Protein AF-A0A3D3GIH9-F1 (afdb_monomer_lite)

Structure (mmCIF, N/CA/C/O backbone):
data_AF-A0A3D3GIH9-F1
#
_entry.id   AF-A0A3D3GIH9-F1
#
loop_
_atom_site.group_PDB
_atom_site.id
_atom_site.type_symbol
_atom_site.label_atom_id
_atom_site.label_alt_id
_atom_site.label_comp_id
_atom_site.label_asym_id
_atom_site.label_entity_id
_atom_site.label_seq_id
_atom_site.pdbx_PDB_ins_code
_atom_site.Cartn_x
_atom_site.Cartn_y
_atom_site.Cartn_z
_atom_site.occupancy
_atom_site.B_iso_or_equiv
_atom_site.auth_seq_id
_atom_site.auth_comp_id
_atom_site.auth_asym_id
_atom_site.auth_atom_id
_atom_site.pdbx_PDB_model_num
ATOM 1 N N . MET A 1 1 ? -10.579 1.379 9.597 1.00 71.94 1 MET A N 1
ATOM 2 C CA . MET A 1 1 ? -10.885 1.033 8.191 1.00 71.94 1 MET A CA 1
ATOM 3 C C . MET A 1 1 ? -10.388 2.080 7.217 1.00 71.94 1 MET A C 1
ATOM 5 O O . MET A 1 1 ? -9.786 1.690 6.230 1.00 71.94 1 MET A O 1
ATOM 9 N N . ASP A 1 2 ? -10.595 3.372 7.492 1.00 83.06 2 ASP A N 1
ATOM 10 C CA . ASP A 1 2 ? -10.115 4.452 6.612 1.00 83.06 2 ASP A CA 1
ATOM 11 C C . ASP A 1 2 ? -8.606 4.371 6.356 1.00 83.06 2 ASP A C 1
ATOM 13 O O . ASP A 1 2 ? -8.179 4.407 5.213 1.00 83.06 2 ASP A O 1
ATOM 17 N N . THR A 1 3 ? -7.821 4.097 7.399 1.00 87.81 3 THR A N 1
ATOM 18 C CA . THR A 1 3 ? -6.356 4.034 7.319 1.00 87.81 3 THR A CA 1
ATOM 19 C C . THR A 1 3 ? -5.817 3.024 6.298 1.00 87.81 3 THR A C 1
ATOM 21 O O . THR A 1 3 ? -4.980 3.372 5.471 1.00 87.81 3 THR A O 1
ATOM 24 N N . LEU A 1 4 ? -6.313 1.780 6.318 1.00 90.44 4 LEU A N 1
ATOM 25 C CA . LEU A 1 4 ? -5.881 0.729 5.385 1.00 90.44 4 LEU A CA 1
ATOM 26 C C . LEU A 1 4 ? -6.363 1.002 3.959 1.00 90.44 4 LEU A C 1
ATOM 28 O O . LEU A 1 4 ? -5.623 0.779 3.006 1.00 90.44 4 LEU A O 1
ATOM 32 N N . TRP A 1 5 ? -7.593 1.498 3.817 1.00 92.94 5 TRP A N 1
ATOM 33 C CA . TRP A 1 5 ? -8.143 1.859 2.514 1.00 92.94 5 TRP A CA 1
ATOM 34 C C . TRP A 1 5 ? -7.346 2.988 1.854 1.00 92.94 5 TRP A C 1
ATOM 36 O O . TRP A 1 5 ? -6.988 2.888 0.684 1.00 92.94 5 TRP A O 1
ATOM 46 N N . ASP A 1 6 ? -7.026 4.033 2.613 1.00 93.38 6 ASP A N 1
ATOM 47 C CA . ASP A 1 6 ? -6.247 5.161 2.110 1.00 93.38 6 ASP A CA 1
ATOM 48 C C . ASP A 1 6 ? -4.827 4.730 1.718 1.00 93.38 6 ASP A C 1
ATOM 50 O O . ASP A 1 6 ? -4.291 5.240 0.741 1.00 93.38 6 ASP A O 1
ATOM 54 N N . GLY A 1 7 ? -4.243 3.751 2.423 1.00 93.44 7 GLY A N 1
ATOM 55 C CA . GLY A 1 7 ? -2.980 3.119 2.031 1.00 93.44 7 GLY A CA 1
ATOM 56 C C . GLY A 1 7 ? -3.050 2.429 0.669 1.00 93.44 7 GLY A C 1
ATOM 57 O O . GLY A 1 7 ? -2.183 2.653 -0.172 1.00 93.44 7 GLY A O 1
ATOM 58 N N . ILE A 1 8 ? -4.105 1.646 0.417 1.00 94.69 8 ILE A N 1
ATOM 59 C CA . ILE A 1 8 ? -4.321 0.989 -0.884 1.00 94.69 8 ILE A CA 1
ATOM 60 C C . ILE A 1 8 ? -4.400 2.039 -2.001 1.00 94.69 8 ILE A C 1
ATOM 62 O O . ILE A 1 8 ? -3.667 1.949 -2.983 1.00 94.69 8 ILE A O 1
ATOM 66 N N . VAL A 1 9 ? -5.241 3.064 -1.826 1.00 95.31 9 VAL A N 1
ATOM 67 C CA . VAL A 1 9 ? -5.423 4.135 -2.822 1.00 95.31 9 VAL A CA 1
ATOM 68 C C . VAL A 1 9 ? -4.138 4.934 -3.033 1.00 95.31 9 VAL A C 1
ATOM 70 O O . VAL A 1 9 ? -3.819 5.306 -4.159 1.00 95.31 9 VAL A O 1
ATOM 73 N N . PHE A 1 10 ? -3.380 5.188 -1.967 1.00 95.19 10 PHE A N 1
ATOM 74 C CA . PHE A 1 10 ? -2.122 5.916 -2.050 1.00 95.19 10 PHE A CA 1
ATOM 75 C C . PHE A 1 10 ? -1.114 5.204 -2.957 1.00 95.19 10 PHE A C 1
ATOM 77 O O . PHE A 1 10 ? -0.607 5.815 -3.898 1.00 95.19 10 PHE A O 1
ATOM 84 N N . TYR A 1 11 ? -0.848 3.915 -2.727 1.00 95.12 11 TYR A N 1
ATOM 85 C CA . TYR A 1 11 ? 0.111 3.182 -3.559 1.00 95.12 11 TYR A CA 1
ATOM 86 C C . TYR A 1 11 ? -0.401 2.949 -4.982 1.00 95.12 11 TYR A C 1
AT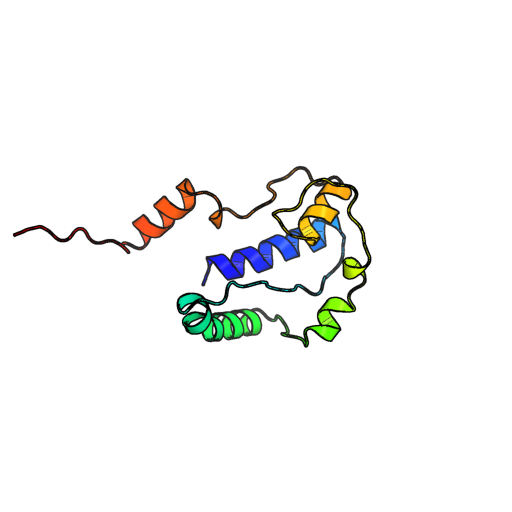OM 88 O O . TYR A 1 11 ? 0.404 2.936 -5.914 1.00 95.12 11 TYR A O 1
ATOM 96 N N . ASP A 1 12 ? -1.714 2.830 -5.176 1.00 95.94 12 ASP A N 1
ATOM 97 C CA . ASP A 1 12 ? -2.308 2.787 -6.512 1.00 95.94 12 ASP A CA 1
ATOM 98 C C . ASP A 1 12 ? -2.062 4.081 -7.292 1.00 95.94 12 ASP A C 1
ATOM 100 O O . ASP A 1 12 ? -1.575 4.060 -8.422 1.00 95.94 12 ASP A O 1
ATOM 104 N N . GLN A 1 13 ? -2.267 5.227 -6.644 1.00 95.81 13 GLN A N 1
ATOM 105 C CA . GLN A 1 13 ? -2.002 6.525 -7.251 1.00 95.81 13 GLN A CA 1
ATOM 106 C C . GLN A 1 13 ? -0.512 6.715 -7.576 1.00 95.81 13 GLN A C 1
ATOM 108 O O . GLN A 1 13 ? -0.172 7.298 -8.608 1.00 95.81 13 GLN A O 1
ATOM 113 N N . ILE A 1 14 ? 0.388 6.215 -6.722 1.00 96.00 14 ILE A N 1
ATOM 114 C CA . ILE A 1 14 ? 1.833 6.219 -6.990 1.00 96.00 14 ILE A CA 1
ATOM 115 C C . ILE A 1 14 ? 2.158 5.366 -8.219 1.00 96.00 14 ILE A C 1
ATOM 117 O O . ILE A 1 14 ? 2.921 5.824 -9.075 1.00 96.00 14 ILE A O 1
ATOM 121 N N . ALA A 1 15 ? 1.573 4.172 -8.338 1.00 95.50 15 ALA A N 1
ATOM 122 C CA . ALA A 1 15 ? 1.751 3.308 -9.500 1.00 95.50 15 ALA A CA 1
ATOM 123 C C . ALA A 1 15 ? 1.256 3.980 -10.790 1.00 95.50 15 ALA A C 1
ATOM 125 O O . ALA A 1 15 ? 2.005 4.070 -11.764 1.00 95.50 15 ALA A O 1
ATOM 126 N N . GLN A 1 16 ? 0.044 4.537 -10.785 1.00 95.31 16 GLN A N 1
ATOM 127 C CA . GLN A 1 16 ? -0.521 5.213 -11.954 1.00 95.31 16 GLN A CA 1
ATOM 128 C C . GLN A 1 16 ? 0.305 6.435 -12.376 1.00 95.31 16 GLN A C 1
ATOM 130 O O . GLN A 1 16 ? 0.590 6.617 -13.561 1.00 95.31 16 GLN A O 1
ATOM 135 N N . ASN A 1 17 ? 0.744 7.252 -11.416 1.00 95.50 17 ASN A N 1
ATOM 136 C CA . ASN A 1 17 ? 1.427 8.508 -11.723 1.00 95.50 17 ASN A CA 1
ATOM 137 C C . ASN A 1 17 ? 2.884 8.328 -12.151 1.00 95.50 17 ASN A C 1
ATOM 139 O O . ASN A 1 17 ? 3.363 9.114 -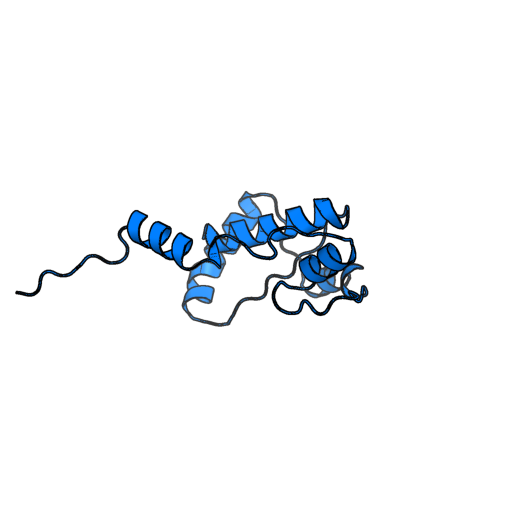12.962 1.00 95.50 17 ASN A O 1
ATOM 143 N N . ASN A 1 18 ? 3.587 7.331 -11.604 1.00 95.12 18 ASN A N 1
ATOM 144 C CA . ASN A 1 18 ? 5.034 7.184 -11.807 1.00 95.12 18 ASN A CA 1
ATOM 145 C C . ASN A 1 18 ? 5.400 5.991 -12.694 1.00 95.12 18 ASN A C 1
ATOM 147 O O . ASN A 1 18 ? 6.444 6.005 -13.337 1.00 95.12 18 ASN A O 1
ATOM 151 N N . LEU A 1 19 ? 4.559 4.954 -12.723 1.00 93.31 19 LEU A N 1
ATOM 152 C CA . LEU A 1 19 ? 4.779 3.747 -13.525 1.00 93.31 19 LEU A CA 1
ATOM 153 C C . LEU A 1 19 ? 3.816 3.660 -14.716 1.00 93.31 19 LEU A C 1
ATOM 155 O O . LEU A 1 19 ? 3.982 2.779 -15.557 1.00 93.31 19 LEU A O 1
ATOM 159 N N . HIS A 1 20 ? 2.831 4.567 -14.795 1.00 93.69 20 HIS A N 1
ATOM 160 C CA . HIS A 1 20 ? 1.842 4.670 -15.877 1.00 93.69 20 HIS A CA 1
ATOM 161 C C . HIS A 1 20 ? 1.095 3.362 -16.148 1.00 93.69 20 HIS A C 1
ATOM 163 O O . HIS A 1 20 ? 0.811 3.009 -17.294 1.00 93.69 20 HIS A O 1
ATOM 169 N N . ARG A 1 21 ? 0.817 2.611 -15.080 1.00 91.06 21 ARG A N 1
ATOM 170 C CA . ARG A 1 21 ? 0.212 1.284 -15.150 1.00 91.06 21 ARG A CA 1
ATOM 171 C C . ARG A 1 21 ? -0.737 1.052 -13.988 1.00 91.06 21 ARG A C 1
ATOM 173 O O . ARG A 1 21 ? -0.436 1.435 -12.862 1.00 91.06 21 ARG A O 1
ATOM 180 N N . ASP A 1 22 ? -1.800 0.313 -14.276 1.00 91.56 22 ASP A N 1
ATOM 181 C CA . ASP A 1 22 ? -2.595 -0.358 -13.255 1.00 91.56 22 ASP A CA 1
ATOM 182 C C . ASP A 1 22 ? -1.870 -1.636 -12.835 1.00 91.56 22 ASP A C 1
ATOM 184 O O . ASP A 1 22 ? -1.474 -2.454 -13.675 1.00 91.56 22 ASP A O 1
ATOM 188 N N . ILE A 1 23 ? -1.652 -1.782 -11.532 1.00 94.06 23 ILE A N 1
ATOM 189 C CA . ILE A 1 23 ? -0.831 -2.848 -10.960 1.00 94.06 23 ILE A CA 1
ATOM 190 C C . ILE A 1 23 ? -1.690 -3.722 -10.063 1.00 94.06 23 ILE A C 1
ATOM 192 O O . ILE A 1 23 ? -2.567 -3.250 -9.341 1.00 94.06 23 ILE A O 1
ATOM 196 N N . ARG A 1 24 ? -1.420 -5.026 -10.080 1.00 95.38 24 ARG A N 1
ATOM 197 C CA . ARG A 1 24 ? -2.014 -5.953 -9.115 1.00 95.38 24 ARG A CA 1
ATOM 198 C C . ARG A 1 24 ? -1.325 -5.787 -7.763 1.00 95.38 24 ARG A C 1
ATOM 200 O O . ARG A 1 24 ? -0.178 -6.191 -7.586 1.00 95.38 24 ARG A O 1
ATOM 207 N N . HIS A 1 25 ? -2.030 -5.192 -6.808 1.00 95.00 25 HIS A N 1
ATOM 208 C CA . HIS A 1 25 ? -1.498 -4.949 -5.467 1.00 95.00 25 HIS A CA 1
ATOM 209 C C . HIS A 1 25 ? -1.557 -6.201 -4.586 1.00 95.00 25 HIS A C 1
ATOM 211 O O . HIS A 1 25 ? -2.533 -6.952 -4.608 1.00 95.00 25 HIS A O 1
ATOM 217 N N . VAL A 1 26 ? -0.523 -6.387 -3.762 1.00 94.62 26 VAL A N 1
ATOM 218 C CA . VAL A 1 26 ? -0.480 -7.390 -2.689 1.00 94.62 26 VAL A CA 1
ATOM 219 C C . VAL A 1 26 ? -0.504 -6.647 -1.357 1.00 94.62 26 VAL A C 1
ATOM 221 O O . VAL A 1 26 ? 0.408 -5.878 -1.058 1.00 94.62 26 VAL A O 1
ATOM 224 N N . LEU A 1 27 ? -1.540 -6.881 -0.551 1.00 92.25 27 LEU A N 1
ATOM 225 C CA . LEU A 1 27 ? -1.654 -6.307 0.787 1.00 92.25 27 LEU A CA 1
ATOM 226 C C . LEU A 1 27 ? -1.051 -7.270 1.815 1.00 92.25 27 LEU A C 1
ATOM 228 O O . LEU A 1 27 ? -1.619 -8.327 2.088 1.00 92.25 27 LEU A O 1
ATOM 232 N N . LEU A 1 28 ? 0.087 -6.892 2.397 1.00 90.25 28 LEU A N 1
ATOM 233 C CA . LEU A 1 28 ? 0.695 -7.620 3.508 1.00 90.25 28 LEU A CA 1
ATOM 234 C C . LEU A 1 28 ? 0.105 -7.125 4.833 1.00 90.25 28 LEU A C 1
ATOM 236 O O . LEU A 1 28 ? 0.160 -5.934 5.134 1.00 90.25 28 LEU A O 1
ATOM 240 N N . LEU A 1 29 ? -0.430 -8.043 5.635 1.00 89.25 29 LEU A N 1
ATOM 241 C CA . LEU A 1 29 ? -0.932 -7.765 6.979 1.00 89.25 29 LEU A CA 1
ATOM 242 C C . LEU A 1 29 ? -0.179 -8.625 7.992 1.00 89.25 29 LEU A C 1
ATOM 244 O O . LEU A 1 29 ? 0.173 -9.768 7.707 1.00 89.25 29 LEU A O 1
ATOM 248 N N . HIS A 1 30 ? 0.037 -8.085 9.188 1.00 88.50 30 HIS A N 1
ATOM 249 C CA . HIS A 1 30 ? 0.487 -8.891 10.316 1.00 88.50 30 HIS A CA 1
ATOM 250 C C . HIS A 1 30 ? -0.681 -9.717 10.851 1.00 88.50 30 HIS A C 1
ATOM 252 O O . HIS A 1 30 ? -1.766 -9.179 11.078 1.00 88.50 30 HIS A O 1
ATOM 258 N N . GLU A 1 31 ? -0.450 -11.009 11.079 1.00 83.19 31 GLU A N 1
ATOM 259 C CA . GLU A 1 31 ? -1.415 -11.870 11.755 1.00 83.19 31 GLU A CA 1
ATOM 260 C C . GLU A 1 31 ? -1.546 -11.421 13.216 1.00 83.19 31 GLU A C 1
ATOM 262 O O . GLU A 1 31 ? -0.650 -11.611 14.037 1.00 83.19 31 GLU A O 1
ATOM 267 N N . ASN A 1 32 ? -2.650 -10.748 13.523 1.00 89.44 32 ASN A N 1
ATOM 268 C CA . ASN A 1 32 ? -3.055 -10.412 14.879 1.00 89.44 32 ASN A CA 1
ATOM 269 C C . ASN A 1 32 ? -4.587 -10.373 14.967 1.00 89.44 32 ASN A C 1
ATOM 271 O O . ASN A 1 32 ? -5.276 -10.231 13.952 1.00 89.44 32 ASN A O 1
ATOM 275 N N . ASP A 1 33 ? -5.120 -10.477 16.185 1.00 86.75 33 ASP A N 1
ATOM 276 C CA . ASP A 1 33 ? -6.568 -10.571 16.412 1.00 86.75 33 ASP A CA 1
ATOM 277 C C . ASP A 1 33 ? -7.327 -9.372 15.840 1.00 86.75 33 ASP A C 1
ATOM 279 O O . ASP A 1 33 ? -8.417 -9.515 15.292 1.00 86.75 33 ASP A O 1
ATOM 283 N N . MET A 1 34 ? -6.736 -8.178 15.911 1.00 85.94 34 MET A N 1
ATOM 284 C CA . MET A 1 34 ? -7.344 -6.981 15.336 1.00 85.94 34 MET A CA 1
ATOM 285 C C . MET A 1 34 ? -7.470 -7.092 13.815 1.00 85.94 34 MET A C 1
ATOM 287 O O . MET A 1 34 ? -8.537 -6.818 13.269 1.00 85.94 34 MET A O 1
ATOM 291 N N . ALA A 1 35 ? -6.411 -7.509 13.123 1.00 84.88 35 ALA A N 1
ATOM 292 C CA . ALA A 1 35 ? -6.434 -7.707 11.683 1.00 84.88 35 ALA A CA 1
ATOM 293 C C . ALA A 1 35 ? -7.483 -8.757 11.306 1.00 84.88 35 ALA A C 1
ATOM 295 O O . ALA A 1 35 ? -8.281 -8.500 10.410 1.00 84.88 35 ALA A O 1
ATOM 296 N N . ALA A 1 36 ? -7.556 -9.876 12.034 1.00 88.50 36 ALA A N 1
ATOM 297 C CA . ALA A 1 36 ? -8.555 -10.916 11.801 1.00 88.50 36 ALA A CA 1
ATOM 298 C C . ALA A 1 36 ? -9.997 -10.403 11.985 1.00 88.50 36 ALA A C 1
ATOM 300 O O . ALA A 1 36 ? -10.846 -10.637 11.124 1.00 88.50 36 ALA A O 1
ATOM 301 N N . LEU A 1 37 ? -10.265 -9.648 13.057 1.00 91.81 37 LEU A N 1
ATOM 302 C CA . LEU A 1 37 ? -11.591 -9.089 13.349 1.00 91.81 37 LEU A CA 1
ATOM 303 C C . LEU A 1 37 ? -12.062 -8.082 12.290 1.00 91.81 37 LEU A C 1
ATOM 305 O O . LEU A 1 37 ? -13.250 -8.034 11.975 1.00 91.81 37 LEU A O 1
ATOM 309 N N . PHE A 1 38 ? -11.150 -7.280 11.735 1.00 89.69 38 PHE A N 1
ATOM 310 C CA . PHE A 1 38 ? -11.493 -6.225 10.775 1.00 89.69 38 PHE A CA 1
ATOM 311 C C . PHE A 1 38 ? -11.285 -6.618 9.305 1.00 89.69 38 PHE A C 1
ATOM 313 O O . PHE A 1 38 ? -11.680 -5.857 8.418 1.00 89.69 38 PHE A O 1
ATOM 320 N N . LEU A 1 39 ? -10.719 -7.795 9.016 1.00 91.81 39 LEU A N 1
ATOM 321 C CA . LEU A 1 39 ? -10.439 -8.241 7.647 1.00 91.81 39 LEU A CA 1
ATOM 322 C C . LEU A 1 39 ? -11.710 -8.337 6.794 1.00 91.81 39 LEU A C 1
ATOM 324 O O . LEU A 1 39 ? -11.707 -7.887 5.650 1.00 91.81 39 LEU A O 1
ATOM 328 N N . GLY A 1 40 ? -12.808 -8.860 7.353 1.00 93.75 40 GLY A N 1
ATOM 329 C CA . GLY A 1 40 ? -14.090 -8.965 6.644 1.00 93.75 40 GLY A CA 1
ATOM 330 C C . GLY A 1 40 ? -14.596 -7.605 6.159 1.00 93.75 40 GLY A C 1
ATOM 331 O O . GLY A 1 40 ? -14.822 -7.406 4.969 1.00 93.75 40 GLY A O 1
ATOM 332 N N . SER A 1 41 ? -14.643 -6.620 7.059 1.00 94.31 41 SER A N 1
ATOM 333 C CA . SER A 1 41 ? -15.050 -5.253 6.716 1.00 94.31 41 SER A CA 1
ATOM 334 C C . SER A 1 41 ? -14.113 -4.577 5.711 1.00 94.31 41 SER A C 1
ATOM 336 O O . SER A 1 41 ? -14.541 -3.694 4.968 1.00 94.31 41 SER A O 1
ATOM 338 N N . LEU A 1 42 ? -12.827 -4.945 5.685 1.00 93.94 42 LEU A N 1
ATOM 339 C CA . LEU A 1 42 ? -11.883 -4.406 4.706 1.00 93.94 42 LEU A CA 1
ATOM 340 C C . LEU A 1 42 ? -12.186 -4.961 3.319 1.00 93.94 42 LEU A C 1
ATOM 342 O O . LEU A 1 42 ? -12.241 -4.201 2.357 1.00 93.94 42 LEU A O 1
ATOM 346 N N . ILE A 1 43 ? -12.406 -6.272 3.236 1.00 95.12 43 ILE A N 1
ATOM 347 C CA . ILE A 1 43 ? -12.769 -6.973 2.006 1.00 95.12 43 ILE A CA 1
ATOM 348 C C . ILE A 1 43 ? -14.047 -6.382 1.404 1.00 95.12 43 ILE A C 1
ATOM 350 O O . ILE A 1 43 ? -14.079 -6.102 0.203 1.00 95.12 43 ILE A O 1
ATOM 354 N N . ASP A 1 44 ? -15.068 -6.148 2.227 1.00 95.50 44 ASP A N 1
ATOM 355 C CA . ASP A 1 44 ? -16.330 -5.564 1.769 1.00 95.50 44 ASP A CA 1
ATOM 356 C C . ASP A 1 44 ? -16.115 -4.151 1.225 1.00 95.50 44 ASP A C 1
ATOM 358 O O . ASP A 1 44 ? -16.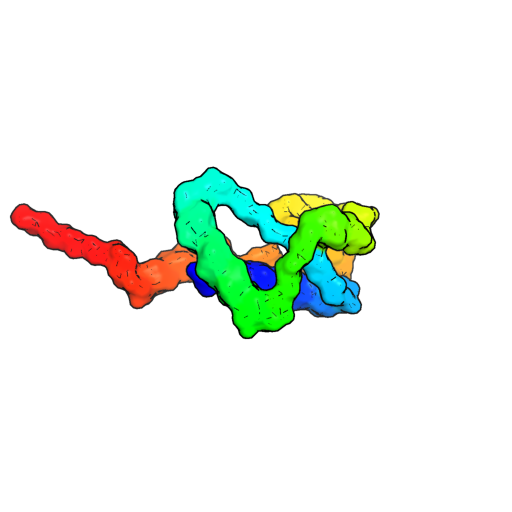494 -3.862 0.091 1.00 95.50 44 ASP A O 1
ATOM 362 N N . ARG A 1 45 ? -15.377 -3.305 1.956 1.00 95.00 45 ARG A N 1
ATOM 363 C CA . ARG A 1 45 ? -15.039 -1.950 1.502 1.00 95.00 45 ARG A CA 1
ATOM 364 C C . ARG A 1 45 ? -14.252 -1.939 0.189 1.00 95.00 45 ARG A C 1
ATOM 366 O O . ARG A 1 45 ? -14.496 -1.080 -0.652 1.00 95.00 45 ARG A O 1
ATOM 373 N N . ILE A 1 46 ? -13.307 -2.863 0.004 1.00 95.56 46 ILE A N 1
ATOM 374 C CA . ILE A 1 46 ? -12.539 -2.991 -1.246 1.00 95.56 46 ILE A CA 1
ATOM 375 C C . ILE A 1 46 ? -13.494 -3.292 -2.411 1.00 95.56 46 ILE A C 1
ATOM 377 O O . ILE A 1 46 ? -13.461 -2.604 -3.432 1.00 95.56 46 ILE A O 1
ATOM 381 N N . ARG A 1 47 ? -14.403 -4.258 -2.238 1.00 96.50 47 ARG A N 1
ATOM 382 C CA . ARG A 1 47 ? -15.394 -4.630 -3.262 1.00 96.50 47 ARG A CA 1
ATOM 383 C C . ARG A 1 47 ? -16.369 -3.495 -3.573 1.00 96.50 47 ARG A C 1
ATOM 385 O O . ARG A 1 47 ? -16.608 -3.208 -4.742 1.00 96.50 47 ARG A O 1
ATOM 392 N N . GLU A 1 48 ? -16.888 -2.817 -2.550 1.00 96.75 48 GLU A N 1
ATOM 393 C CA . GLU A 1 48 ? -17.788 -1.660 -2.695 1.00 96.75 48 GLU A CA 1
ATOM 394 C C . GLU A 1 48 ? -17.157 -0.522 -3.503 1.00 96.75 48 GLU A C 1
ATOM 396 O O . GLU A 1 48 ? -17.845 0.218 -4.203 1.00 96.75 48 GLU A O 1
ATOM 401 N N . ARG A 1 49 ? -15.831 -0.387 -3.429 1.00 95.75 49 ARG A N 1
ATOM 402 C CA . ARG A 1 49 ? -15.059 0.619 -4.163 1.00 95.75 49 ARG A CA 1
ATOM 403 C C . ARG A 1 49 ? -14.675 0.179 -5.578 1.00 95.75 49 ARG A C 1
ATOM 405 O O . ARG A 1 49 ? -13.908 0.879 -6.232 1.00 95.75 49 ARG A O 1
ATOM 412 N N . GLY A 1 50 ? -15.203 -0.950 -6.053 1.00 96.06 50 GLY A N 1
ATOM 413 C CA . GLY A 1 50 ? -15.014 -1.450 -7.416 1.00 96.06 50 GLY A CA 1
ATOM 414 C C . GLY A 1 50 ? -13.731 -2.254 -7.631 1.00 96.06 50 GLY A C 1
ATOM 415 O O . GLY A 1 50 ? -13.410 -2.593 -8.768 1.00 96.06 50 GLY A O 1
ATOM 416 N N . TRP A 1 51 ? -12.994 -2.579 -6.568 1.00 96.56 51 TRP A N 1
ATOM 417 C CA . TRP A 1 51 ? -11.772 -3.370 -6.672 1.00 96.56 51 TRP A CA 1
ATOM 418 C C . TRP A 1 51 ? -12.082 -4.867 -6.702 1.00 96.56 51 TRP A C 1
ATOM 420 O O . TRP A 1 51 ? -12.980 -5.360 -6.017 1.00 96.56 51 TRP A O 1
ATOM 430 N N . THR A 1 52 ? -11.294 -5.613 -7.477 1.00 96.06 52 THR A N 1
ATOM 431 C CA . THR A 1 52 ? -11.411 -7.073 -7.569 1.00 96.06 52 THR A CA 1
ATOM 432 C C . THR A 1 52 ? -10.334 -7.740 -6.724 1.00 96.06 52 THR A C 1
ATOM 434 O O . THR A 1 52 ? -9.145 -7.520 -6.941 1.00 96.06 52 THR A O 1
ATOM 437 N N . ILE A 1 53 ? -10.744 -8.600 -5.791 1.00 95.94 53 ILE A N 1
ATOM 438 C CA . ILE A 1 53 ? -9.819 -9.463 -5.048 1.00 95.94 53 ILE A CA 1
ATOM 439 C C . ILE A 1 53 ? -9.491 -10.672 -5.920 1.00 95.94 53 ILE A C 1
ATOM 441 O O . ILE A 1 53 ? -10.392 -11.377 -6.377 1.00 95.94 53 ILE A O 1
ATOM 445 N N . ILE A 1 54 ? -8.202 -10.894 -6.151 1.00 96.25 54 ILE A N 1
ATOM 446 C CA . ILE A 1 54 ? -7.684 -11.954 -7.018 1.00 96.25 54 ILE A CA 1
ATOM 447 C C . ILE A 1 54 ? -6.861 -12.968 -6.223 1.00 96.25 54 ILE A C 1
ATOM 449 O O . ILE A 1 54 ? -6.442 -12.708 -5.098 1.00 96.25 54 ILE A O 1
ATOM 453 N N . ASP A 1 55 ? -6.620 -14.122 -6.840 1.00 95.19 55 ASP A N 1
ATOM 454 C CA . ASP A 1 55 ? -5.714 -15.139 -6.314 1.00 95.19 55 ASP A CA 1
ATOM 455 C C . ASP A 1 55 ? -4.270 -14.599 -6.201 1.00 95.19 55 ASP A C 1
ATOM 457 O O . ASP A 1 55 ? -3.814 -13.893 -7.113 1.00 95.19 55 ASP A O 1
ATOM 461 N N . PRO A 1 56 ? -3.529 -14.923 -5.124 1.00 92.31 56 PRO A N 1
ATOM 462 C CA . PRO A 1 56 ? -2.162 -14.443 -4.935 1.00 92.31 56 PRO A CA 1
ATOM 463 C C . PRO A 1 56 ? -1.212 -14.843 -6.071 1.00 92.31 56 PRO A C 1
ATOM 465 O O . PRO A 1 56 ? -0.372 -14.033 -6.458 1.00 92.31 56 PRO A O 1
ATOM 468 N N . VAL A 1 57 ? -1.357 -16.033 -6.665 1.00 94.88 57 VAL A N 1
ATOM 469 C CA . VAL A 1 57 ? -0.535 -16.469 -7.808 1.00 94.88 57 VAL A CA 1
ATOM 470 C C . VAL A 1 57 ? -0.708 -15.499 -8.974 1.00 94.88 57 VAL A C 1
ATOM 472 O O . VAL A 1 57 ? 0.277 -15.039 -9.548 1.00 94.88 57 VAL A O 1
ATOM 475 N N . ARG A 1 58 ? -1.950 -15.085 -9.258 1.00 95.81 58 ARG A N 1
ATOM 476 C CA . ARG A 1 58 ? -2.234 -14.088 -10.304 1.00 95.81 58 ARG A CA 1
ATOM 477 C C . ARG A 1 58 ? -1.659 -12.714 -9.980 1.00 95.81 58 ARG A C 1
ATOM 479 O O . ARG A 1 58 ? -1.297 -11.986 -10.903 1.00 95.81 58 ARG A O 1
ATOM 486 N N . ALA A 1 59 ? -1.594 -12.323 -8.708 1.00 94.94 59 ALA A N 1
ATOM 487 C CA . ALA A 1 59 ? -0.958 -11.064 -8.327 1.00 94.94 59 ALA A CA 1
ATOM 488 C C . ALA A 1 59 ? 0.551 -11.095 -8.632 1.00 94.94 59 ALA A C 1
ATOM 490 O O . ALA A 1 59 ? 1.068 -10.167 -9.248 1.00 94.94 59 ALA A O 1
ATOM 491 N N . TYR A 1 60 ? 1.237 -12.198 -8.310 1.00 93.88 60 TYR A N 1
ATOM 492 C CA . TYR A 1 60 ? 2.675 -12.360 -8.569 1.00 93.88 60 TYR A CA 1
ATOM 493 C C . TYR A 1 60 ? 3.048 -12.500 -10.052 1.00 93.88 60 TYR A C 1
ATOM 495 O O . TYR A 1 60 ? 4.194 -12.244 -10.424 1.00 93.88 60 TYR A O 1
ATOM 503 N N . GLU A 1 61 ? 2.100 -12.863 -10.914 1.00 96.00 61 GLU A N 1
ATOM 504 C CA . GLU A 1 61 ? 2.292 -12.856 -12.369 1.00 96.00 61 GLU A CA 1
ATOM 505 C C . GLU A 1 61 ? 2.389 -11.445 -12.974 1.00 96.00 61 GLU A C 1
ATOM 507 O O . GLU A 1 61 ? 2.793 -11.317 -14.133 1.00 96.00 61 GLU A O 1
ATOM 512 N N . ASP A 1 62 ? 2.031 -10.386 -12.234 1.00 95.81 62 ASP A N 1
ATOM 513 C CA . ASP A 1 62 ? 2.204 -9.014 -12.716 1.00 95.81 62 ASP A CA 1
ATOM 514 C C . ASP A 1 62 ? 3.688 -8.747 -13.033 1.00 95.81 62 ASP A C 1
ATOM 516 O O . ASP A 1 62 ? 4.547 -9.017 -12.191 1.00 95.81 62 ASP A O 1
ATOM 520 N N . PRO A 1 63 ? 4.026 -8.194 -14.216 1.00 94.44 63 PRO A N 1
ATOM 521 C CA . PRO A 1 63 ? 5.406 -7.899 -14.587 1.00 94.44 63 PRO A CA 1
ATOM 522 C C . PRO A 1 63 ? 6.204 -7.081 -13.565 1.00 94.44 63 PRO A C 1
ATOM 524 O O . PRO A 1 63 ? 7.432 -7.169 -13.581 1.00 94.44 63 PRO A O 1
ATOM 527 N N . ILE A 1 64 ? 5.545 -6.304 -12.691 1.00 93.75 64 ILE A N 1
ATOM 528 C CA . ILE A 1 64 ? 6.228 -5.576 -11.613 1.00 93.75 64 ILE A CA 1
ATOM 529 C C . ILE A 1 64 ? 7.064 -6.507 -10.719 1.00 93.75 64 ILE A C 1
ATOM 531 O O . ILE A 1 64 ? 8.148 -6.121 -10.290 1.00 93.75 64 ILE A O 1
ATOM 535 N N . SER A 1 65 ? 6.632 -7.758 -10.509 1.00 91.50 65 SER A N 1
ATOM 536 C CA . SER A 1 65 ? 7.328 -8.727 -9.650 1.00 91.50 65 SER A CA 1
ATOM 537 C C . SER A 1 65 ? 8.735 -9.077 -10.145 1.00 91.50 65 SER A C 1
ATOM 539 O O . SER A 1 65 ? 9.578 -9.514 -9.364 1.00 91.50 65 SER A O 1
ATOM 541 N N . LYS A 1 66 ? 9.011 -8.858 -11.437 1.00 93.25 66 LYS A N 1
ATOM 542 C CA . LYS A 1 66 ? 10.310 -9.110 -12.079 1.00 93.25 66 LYS A CA 1
ATOM 543 C C . LYS A 1 66 ? 11.181 -7.856 -12.188 1.00 93.25 66 LYS A C 1
ATOM 545 O O . LYS A 1 66 ? 12.324 -7.952 -12.631 1.00 93.25 66 LYS A O 1
ATOM 550 N N . MET A 1 67 ? 10.657 -6.684 -11.832 1.00 93.44 67 MET A N 1
ATOM 551 C CA . MET A 1 67 ? 11.394 -5.423 -11.901 1.00 93.44 67 MET A CA 1
ATOM 552 C C . MET A 1 67 ? 12.247 -5.252 -10.647 1.00 93.44 67 MET A C 1
ATOM 554 O O . MET A 1 67 ? 11.739 -5.340 -9.534 1.00 93.44 67 MET A O 1
ATOM 558 N N . VAL A 1 68 ? 13.539 -4.972 -10.808 1.00 92.50 68 VAL A N 1
ATOM 559 C CA . VAL A 1 68 ? 14.446 -4.719 -9.680 1.00 92.50 68 VAL A CA 1
ATOM 560 C C . VAL A 1 68 ? 14.692 -3.211 -9.580 1.00 92.50 68 VAL A C 1
ATOM 562 O O . VAL A 1 68 ? 15.320 -2.667 -10.491 1.00 92.50 68 VAL A O 1
ATOM 565 N N . PRO A 1 69 ? 14.215 -2.532 -8.519 1.00 92.12 69 PRO A N 1
ATOM 566 C CA . PRO A 1 69 ? 14.450 -1.103 -8.336 1.00 92.12 69 PRO A CA 1
ATOM 567 C C . PRO A 1 69 ? 15.933 -0.822 -8.103 1.00 92.12 69 PRO A C 1
ATOM 569 O O . PRO A 1 69 ? 16.578 -1.515 -7.315 1.00 92.12 69 PRO A O 1
ATOM 572 N N . LYS A 1 70 ? 16.472 0.236 -8.709 1.00 93.06 70 LYS A N 1
ATOM 573 C CA . LYS A 1 70 ? 17.838 0.717 -8.433 1.00 93.06 70 LYS A CA 1
ATOM 574 C C . LYS A 1 70 ? 17.855 1.742 -7.297 1.00 93.06 70 LYS A C 1
ATOM 576 O O . LYS A 1 70 ? 18.480 2.795 -7.393 1.00 93.06 70 LYS A O 1
ATOM 581 N N . THR A 1 71 ? 17.175 1.425 -6.197 1.00 90.06 71 THR A N 1
ATOM 582 C CA . THR A 1 71 ? 17.087 2.285 -5.009 1.00 90.06 71 THR A CA 1
ATOM 583 C C . THR A 1 71 ? 17.392 1.493 -3.740 1.00 90.06 71 THR A C 1
ATOM 585 O O . THR A 1 71 ? 17.281 0.270 -3.709 1.00 90.06 71 THR A O 1
ATOM 588 N N . LEU A 1 72 ? 17.783 2.192 -2.671 1.00 87.25 72 LEU A N 1
ATOM 589 C CA . LEU A 1 72 ? 17.967 1.601 -1.336 1.00 87.25 72 LEU A CA 1
ATOM 590 C C . LEU A 1 72 ? 16.693 1.684 -0.478 1.00 87.25 72 LEU A C 1
ATOM 592 O O . LEU A 1 72 ? 16.741 1.496 0.738 1.00 87.25 72 LEU A O 1
ATOM 596 N N . LEU A 1 73 ? 15.553 2.012 -1.088 1.00 86.62 73 LEU A N 1
ATOM 597 C CA . LEU A 1 73 ? 14.304 2.202 -0.371 1.00 86.62 73 LEU A CA 1
ATOM 598 C C . LEU A 1 73 ? 13.625 0.848 -0.144 1.00 86.62 73 LEU A C 1
ATOM 600 O O . LEU A 1 73 ? 13.114 0.237 -1.076 1.00 86.62 73 LEU A O 1
ATOM 604 N N . LEU A 1 74 ? 13.621 0.386 1.109 1.00 77.62 74 LEU A N 1
ATOM 605 C CA . LEU A 1 74 ? 13.156 -0.963 1.468 1.00 77.62 74 LEU A CA 1
ATOM 606 C C . LEU A 1 74 ? 11.830 -0.990 2.245 1.00 77.62 74 LEU A C 1
ATOM 608 O O . LEU A 1 74 ? 11.203 -2.039 2.334 1.00 77.62 74 LEU A O 1
ATOM 612 N N . GLN A 1 75 ? 11.399 0.133 2.826 1.00 79.88 75 GLN A N 1
ATOM 613 C CA . GLN A 1 75 ? 10.316 0.130 3.824 1.00 79.88 75 GLN A CA 1
ATOM 614 C C . GLN A 1 75 ? 8.912 0.394 3.263 1.00 79.88 75 GLN A C 1
ATOM 616 O O . GLN A 1 75 ? 7.941 0.001 3.894 1.00 79.88 75 GLN A O 1
ATOM 621 N N . GLN A 1 76 ? 8.787 1.015 2.087 1.00 88.62 76 GLN A N 1
ATOM 622 C CA . GLN A 1 76 ? 7.490 1.471 1.547 1.00 88.62 76 GLN A CA 1
ATOM 623 C C . GLN A 1 76 ? 6.965 0.577 0.413 1.00 88.62 76 GLN A C 1
ATOM 625 O O . GLN A 1 76 ? 6.151 0.988 -0.411 1.00 88.62 76 GLN A O 1
ATOM 630 N N . GLY A 1 77 ? 7.471 -0.655 0.348 1.00 90.19 77 GLY A N 1
ATOM 631 C CA . GLY A 1 77 ? 7.084 -1.638 -0.654 1.00 90.19 77 GLY A CA 1
ATOM 632 C C . GLY A 1 77 ? 7.678 -1.403 -2.045 1.00 90.19 77 GLY A C 1
ATOM 633 O O . GLY A 1 77 ? 8.361 -0.419 -2.337 1.00 90.19 77 GLY A O 1
ATOM 634 N N . HIS A 1 78 ? 7.412 -2.370 -2.921 1.00 93.00 78 HIS A N 1
ATOM 635 C CA . HIS A 1 78 ? 8.030 -2.473 -4.245 1.00 93.00 78 HIS A CA 1
ATOM 636 C C . HIS A 1 78 ? 7.576 -1.361 -5.199 1.00 93.00 78 HIS A C 1
ATOM 638 O O . HIS A 1 78 ? 8.393 -0.802 -5.926 1.00 93.00 78 HIS A O 1
ATOM 644 N N . VAL A 1 79 ? 6.294 -0.984 -5.141 1.00 94.50 79 VAL A N 1
ATOM 645 C CA . VAL A 1 79 ? 5.722 0.101 -5.956 1.00 94.50 79 VAL A CA 1
ATOM 646 C C . VAL A 1 79 ? 6.434 1.427 -5.680 1.00 94.50 79 VAL A C 1
ATOM 648 O O . VAL A 1 79 ? 6.869 2.090 -6.618 1.00 94.50 79 VAL A O 1
ATOM 651 N N . MET A 1 80 ? 6.615 1.792 -4.406 1.00 95.62 80 MET A N 1
ATOM 652 C CA . MET A 1 80 ? 7.310 3.029 -4.039 1.00 95.62 80 MET A CA 1
ATOM 653 C C . MET A 1 80 ? 8.793 2.981 -4.417 1.00 95.62 80 MET A C 1
ATOM 655 O O . ME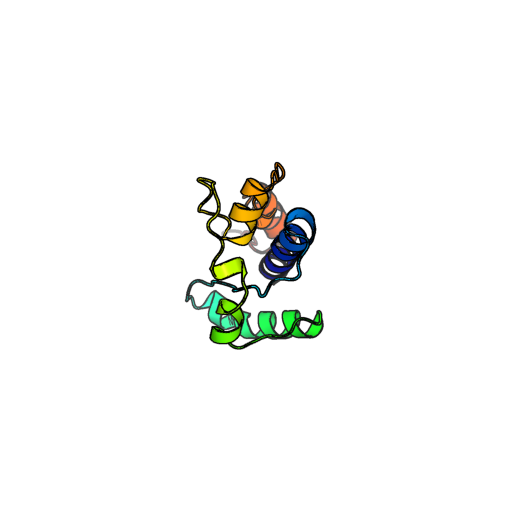T A 1 80 ? 9.327 3.959 -4.935 1.00 95.62 80 MET A O 1
ATOM 659 N N . ALA A 1 81 ? 9.459 1.840 -4.216 1.00 95.25 81 ALA A N 1
ATOM 660 C CA . ALA A 1 81 ? 10.859 1.681 -4.599 1.00 95.25 81 ALA A CA 1
ATOM 661 C C . ALA A 1 81 ? 11.079 1.902 -6.108 1.00 95.25 81 ALA A C 1
ATOM 663 O O . ALA A 1 81 ? 12.043 2.570 -6.483 1.00 95.25 81 ALA A O 1
ATOM 664 N N . LEU A 1 82 ? 10.177 1.392 -6.957 1.00 95.25 82 LEU A N 1
ATOM 665 C CA . LEU A 1 82 ? 10.202 1.624 -8.407 1.00 95.25 82 LEU A CA 1
ATOM 666 C C . LEU A 1 82 ? 9.808 3.052 -8.784 1.00 95.25 82 LEU A C 1
ATOM 668 O O . LEU A 1 82 ? 10.387 3.611 -9.707 1.00 95.25 82 LEU A O 1
ATOM 672 N N . ALA A 1 83 ? 8.852 3.662 -8.080 1.00 95.38 83 ALA A N 1
ATOM 673 C CA . ALA A 1 83 ? 8.484 5.053 -8.325 1.00 95.38 83 ALA A CA 1
ATOM 674 C C . ALA A 1 83 ? 9.663 6.000 -8.054 1.00 95.38 83 ALA A C 1
ATOM 676 O O . ALA A 1 83 ? 9.932 6.890 -8.856 1.00 95.38 83 ALA A O 1
ATOM 677 N N . VAL A 1 84 ? 10.407 5.784 -6.964 1.00 95.44 84 VAL A N 1
ATOM 678 C CA . VAL A 1 84 ? 11.625 6.554 -6.663 1.00 95.44 84 VAL A CA 1
ATOM 679 C C . VAL A 1 84 ? 12.719 6.294 -7.699 1.00 95.44 84 VAL A C 1
ATOM 681 O O . VAL A 1 84 ? 13.384 7.239 -8.113 1.00 95.44 84 VAL A O 1
ATOM 684 N N . ASP A 1 85 ? 12.868 5.053 -8.179 1.00 94.88 85 ASP A N 1
ATOM 685 C CA . ASP A 1 85 ? 13.782 4.728 -9.290 1.00 94.88 85 ASP A CA 1
ATOM 686 C C . ASP A 1 85 ? 13.413 5.500 -10.570 1.00 94.88 85 ASP A C 1
ATOM 688 O O . ASP A 1 85 ? 14.275 5.990 -11.296 1.00 94.88 85 ASP A O 1
ATOM 692 N N . ALA A 1 86 ? 12.111 5.685 -10.808 1.00 93.75 86 ALA A N 1
ATOM 693 C CA . ALA A 1 86 ? 11.566 6.483 -11.903 1.00 93.75 86 ALA A CA 1
ATOM 694 C C . ALA A 1 86 ? 11.634 8.010 -11.667 1.00 93.75 86 ALA A C 1
ATOM 696 O O . ALA A 1 86 ? 11.211 8.777 -12.531 1.00 93.75 86 ALA A O 1
ATOM 697 N N . GLY A 1 87 ? 12.180 8.470 -10.533 1.00 93.94 87 GLY A N 1
ATOM 698 C CA . GLY A 1 87 ? 12.390 9.890 -10.230 1.00 93.94 87 GLY A CA 1
ATOM 699 C C . GLY A 1 87 ? 11.354 10.529 -9.301 1.00 93.94 87 GLY A C 1
ATOM 700 O O . GLY A 1 87 ? 11.348 11.752 -9.153 1.00 93.94 87 GLY A O 1
ATOM 701 N N . TYR A 1 88 ? 10.485 9.745 -8.656 1.00 95.25 88 TYR A N 1
ATOM 702 C CA . TYR A 1 88 ? 9.562 10.268 -7.649 1.00 95.25 88 TYR A CA 1
ATOM 703 C C . TYR A 1 88 ? 10.317 10.859 -6.448 1.00 95.25 88 TYR A C 1
ATOM 705 O O . TYR A 1 88 ? 11.131 10.187 -5.818 1.00 95.25 88 TYR A O 1
ATOM 713 N N . ALA A 1 89 ? 10.003 12.110 -6.103 1.00 92.94 89 ALA A N 1
ATOM 714 C CA . ALA A 1 89 ? 10.635 12.855 -5.007 1.00 92.94 89 ALA A CA 1
ATOM 715 C C . ALA A 1 89 ? 9.631 13.348 -3.942 1.00 92.94 89 ALA A C 1
ATOM 717 O O . ALA A 1 89 ? 9.934 14.260 -3.173 1.00 92.94 89 ALA A O 1
ATOM 718 N N . GLY A 1 90 ? 8.413 12.795 -3.928 1.00 92.00 90 GLY A N 1
ATOM 719 C CA . GLY A 1 90 ? 7.361 13.169 -2.981 1.00 92.00 90 GLY A CA 1
ATOM 720 C C . GLY A 1 90 ? 7.344 12.323 -1.697 1.00 92.00 90 GLY A C 1
ATOM 721 O O . GLY A 1 90 ? 8.272 11.553 -1.440 1.00 92.00 90 GLY A O 1
ATOM 722 N N . PRO A 1 91 ? 6.286 12.460 -0.875 1.00 91.06 91 PRO A N 1
ATOM 723 C CA . PRO A 1 91 ? 6.095 11.649 0.324 1.00 91.06 91 PRO A CA 1
ATOM 724 C C . PRO A 1 91 ? 6.041 10.156 -0.002 1.00 91.06 91 PRO A C 1
ATOM 726 O O . PRO A 1 91 ? 5.301 9.730 -0.880 1.00 91.06 91 PRO A O 1
ATOM 729 N N . THR A 1 92 ? 6.804 9.345 0.724 1.00 89.81 92 THR A N 1
ATOM 730 C CA . THR A 1 92 ? 6.921 7.907 0.439 1.00 89.81 92 THR A CA 1
ATOM 731 C C . THR A 1 92 ? 5.948 7.036 1.233 1.00 89.81 92 THR A C 1
ATOM 733 O O . THR A 1 92 ? 5.856 5.844 0.959 1.00 89.81 92 THR A O 1
ATOM 736 N N . GLY A 1 93 ? 5.211 7.625 2.174 1.00 88.38 93 GLY A N 1
ATOM 737 C CA . GLY A 1 93 ? 4.231 6.953 3.023 1.00 88.38 93 GLY A CA 1
ATOM 738 C C . GLY A 1 93 ? 2.994 7.818 3.243 1.00 88.38 93 GLY A C 1
ATOM 739 O O . GLY A 1 93 ? 2.947 8.993 2.857 1.00 88.38 93 GLY A O 1
ATOM 740 N N . THR A 1 94 ? 1.976 7.230 3.860 1.00 89.75 94 THR A N 1
ATOM 741 C CA . THR A 1 94 ? 0.706 7.926 4.113 1.00 89.75 94 THR A CA 1
ATOM 742 C C . THR A 1 94 ? 0.765 8.795 5.367 1.00 89.75 94 THR A C 1
ATOM 744 O O . THR A 1 94 ? 1.608 8.614 6.243 1.00 89.75 94 THR A O 1
ATOM 747 N N . GLN A 1 95 ? -0.208 9.698 5.525 1.00 88.69 95 GLN A N 1
ATOM 748 C CA . GLN A 1 95 ? -0.385 10.468 6.766 1.00 88.69 95 GLN A CA 1
ATOM 749 C C . GLN A 1 95 ? -0.561 9.584 8.015 1.00 88.69 95 GLN A C 1
ATOM 751 O O . GLN A 1 95 ? -0.301 10.027 9.129 1.00 88.69 95 GLN A O 1
ATOM 756 N N . TRP A 1 96 ? -0.986 8.329 7.841 1.00 89.88 96 TRP A N 1
ATOM 757 C CA . TRP A 1 96 ? -1.201 7.382 8.933 1.00 89.88 96 TRP A CA 1
ATOM 758 C C . TRP A 1 96 ? 0.100 6.850 9.539 1.00 89.88 96 TRP A C 1
ATOM 760 O O . TRP A 1 96 ? 0.056 6.208 10.582 1.00 89.88 96 TRP A O 1
ATOM 770 N N . GLU A 1 97 ? 1.244 7.140 8.923 1.00 87.56 97 GLU A N 1
ATOM 771 C CA . GLU A 1 97 ? 2.573 6.851 9.470 1.00 87.56 97 GLU A CA 1
ATOM 772 C C . GLU A 1 97 ? 3.121 8.017 10.312 1.00 87.56 97 GLU A C 1
ATOM 774 O O . GLU A 1 97 ? 4.111 7.855 11.025 1.00 87.56 97 GLU A O 1
ATOM 779 N N . ASP A 1 98 ? 2.467 9.187 10.291 1.00 90.69 98 ASP A N 1
ATOM 780 C CA . ASP A 1 98 ? 2.833 10.325 11.134 1.00 90.69 98 ASP A CA 1
ATOM 781 C C . ASP A 1 98 ? 2.087 10.275 12.474 1.00 90.69 98 ASP A C 1
ATOM 783 O O . ASP A 1 98 ? 0.872 10.478 12.566 1.00 90.69 98 ASP A O 1
ATOM 787 N N . THR A 1 99 ? 2.838 10.075 13.559 1.00 90.19 99 THR A N 1
ATOM 788 C CA . THR A 1 99 ? 2.312 10.048 14.932 1.00 90.19 99 THR A CA 1
ATOM 789 C C . THR A 1 99 ? 1.497 11.296 15.289 1.00 90.19 99 THR A C 1
ATOM 791 O O . THR A 1 99 ? 0.553 11.210 16.077 1.00 90.19 99 THR A O 1
ATOM 794 N N . ARG A 1 100 ? 1.824 12.468 14.730 1.00 92.00 100 ARG A N 1
ATOM 795 C CA . ARG A 1 100 ? 1.093 13.718 14.989 1.00 92.00 100 ARG A CA 1
ATOM 796 C C . ARG A 1 100 ? -0.306 13.669 14.386 1.00 92.00 100 ARG A C 1
ATOM 798 O O . ARG A 1 100 ? -1.259 14.080 15.047 1.00 92.00 100 ARG A O 1
ATOM 805 N N . GLU A 1 101 ? -0.432 13.144 13.173 1.00 91.00 101 GLU A N 1
ATOM 806 C CA . GLU A 1 101 ? -1.718 12.991 12.490 1.00 91.00 101 GLU A CA 1
A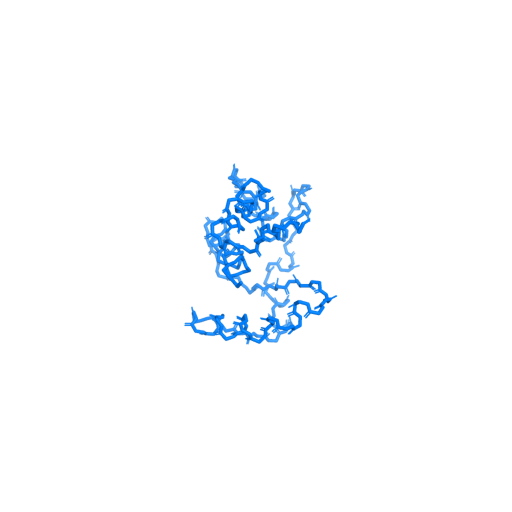TOM 807 C C . GLU A 1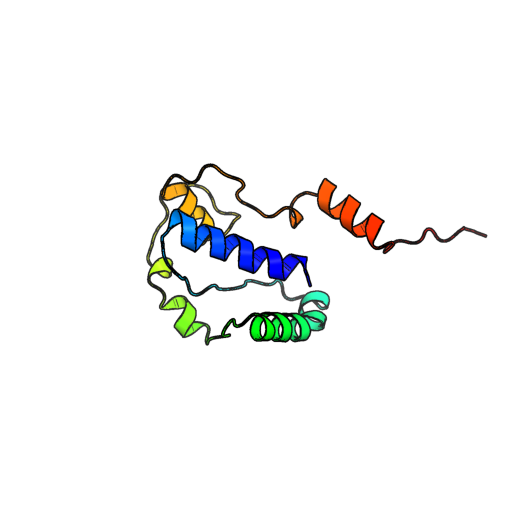 101 ? -2.556 11.888 13.139 1.00 91.00 101 GLU A C 1
ATOM 809 O O . GLU A 1 101 ? -3.737 12.096 13.427 1.00 91.00 101 GLU A O 1
ATOM 814 N N . LEU A 1 102 ? -1.930 10.766 13.508 1.00 89.06 102 LEU A N 1
ATOM 815 C CA . LEU A 1 102 ? -2.593 9.712 14.278 1.00 89.06 102 LEU A CA 1
ATOM 816 C C . LEU A 1 102 ? -3.143 10.228 15.609 1.00 89.06 102 LEU A C 1
ATOM 818 O O . LEU A 1 102 ? -4.281 9.920 15.966 1.00 89.06 102 LEU A O 1
ATOM 822 N N . LYS A 1 103 ? -2.368 11.037 16.339 1.00 89.62 103 LYS A N 1
ATOM 823 C CA . LYS A 1 103 ? -2.808 11.608 17.614 1.00 89.62 103 LYS A CA 1
ATOM 824 C C . LYS A 1 103 ? -4.051 12.478 17.433 1.00 89.62 103 LYS A C 1
ATOM 826 O O . LYS A 1 103 ? -5.046 12.247 18.118 1.00 89.62 103 LYS A O 1
ATOM 831 N N . LYS A 1 104 ? -4.030 13.407 16.470 1.00 90.69 104 LYS A N 1
ATOM 832 C CA . LYS A 1 104 ? -5.196 14.243 16.137 1.00 90.69 104 LYS A CA 1
ATOM 833 C C . LYS A 1 104 ? -6.409 13.388 15.770 1.00 90.69 104 LYS A C 1
ATOM 835 O O . LYS A 1 104 ? -7.516 13.645 16.242 1.00 90.69 104 LYS A O 1
ATOM 840 N N . PHE A 1 105 ? -6.208 12.352 14.954 1.00 89.19 105 PHE A N 1
ATOM 841 C CA . PHE A 1 105 ? -7.275 11.450 14.532 1.00 89.19 105 PHE A CA 1
ATOM 842 C C . PHE A 1 105 ? -7.911 10.721 15.722 1.00 89.19 105 PHE A C 1
ATOM 844 O O . PHE A 1 105 ? -9.132 10.746 15.884 1.00 89.19 105 PHE A O 1
ATOM 851 N N . VAL A 1 106 ? -7.105 10.123 16.597 1.00 88.69 106 VAL A N 1
ATOM 852 C CA . VAL A 1 106 ? -7.586 9.403 17.785 1.00 88.69 106 VAL A CA 1
ATOM 853 C C . VAL A 1 106 ? -8.300 10.341 18.766 1.00 88.69 106 VAL A C 1
ATOM 855 O O . VAL A 1 106 ? -9.364 9.991 19.283 1.00 88.69 106 VAL A O 1
ATOM 858 N N . GLU A 1 107 ? -7.765 11.547 18.983 1.00 90.25 107 GLU A N 1
ATOM 859 C CA . GLU A 1 107 ? -8.389 12.584 19.816 1.00 90.25 107 GLU A CA 1
ATOM 860 C C . GLU A 1 107 ? -9.748 13.019 19.249 1.00 90.25 107 GLU A C 1
ATOM 862 O O . GLU A 1 107 ? -10.738 13.065 19.982 1.00 90.25 107 GLU A O 1
ATOM 867 N N . SER A 1 108 ? -9.834 13.241 17.932 1.00 89.44 108 SER A N 1
ATOM 868 C CA . SER A 1 108 ? -11.085 13.614 17.252 1.00 89.44 108 SER A CA 1
ATOM 869 C C . SER A 1 108 ? -12.185 12.557 17.403 1.00 89.44 108 SER A C 1
ATOM 871 O O . SER A 1 108 ? -13.369 12.882 17.496 1.00 89.44 108 SER A O 1
ATOM 873 N N . ARG A 1 109 ? -11.791 11.281 17.485 1.00 87.38 109 ARG A N 1
ATOM 874 C CA . ARG A 1 109 ? -12.684 10.127 17.646 1.00 87.38 109 ARG A CA 1
ATOM 875 C C . ARG A 1 109 ? -13.050 9.856 19.110 1.00 87.38 109 ARG A C 1
ATOM 877 O O . ARG A 1 109 ? -13.857 8.966 19.359 1.00 87.38 109 ARG A O 1
ATOM 884 N N . ARG A 1 110 ? -12.482 10.605 20.069 1.00 87.31 110 ARG A N 1
ATOM 885 C CA . ARG A 1 110 ? -12.699 10.448 21.523 1.00 87.31 110 ARG A CA 1
ATOM 886 C C . ARG A 1 110 ? -12.492 9.008 22.016 1.00 87.31 110 ARG A C 1
ATOM 888 O O . ARG A 1 110 ? -13.209 8.546 22.900 1.00 87.31 110 ARG A O 1
ATOM 895 N N . VAL A 1 111 ? -11.516 8.301 21.439 1.00 81.25 111 VAL A N 1
ATOM 896 C CA . VAL A 1 111 ? -11.270 6.872 21.719 1.00 81.25 111 VAL A CA 1
ATOM 897 C C . VAL A 1 111 ? -10.881 6.645 23.180 1.00 81.25 111 VAL A C 1
ATOM 899 O O . VAL A 1 111 ? -11.365 5.717 23.819 1.00 81.25 111 VAL A O 1
ATOM 902 N N . PHE A 1 112 ? -10.032 7.517 23.726 1.00 78.25 112 PHE A N 1
ATOM 903 C CA . PHE A 1 112 ? -9.617 7.461 25.122 1.00 78.25 112 PHE A CA 1
ATOM 904 C C . PHE A 1 112 ? -10.389 8.507 25.925 1.00 78.25 112 PHE A C 1
ATOM 906 O O . PHE A 1 112 ? -10.043 9.688 25.928 1.00 78.25 112 PHE A O 1
ATOM 913 N N . GLN A 1 113 ? -11.445 8.077 26.615 1.00 73.00 113 GLN A N 1
ATOM 914 C CA . GLN A 1 113 ? -12.066 8.895 27.654 1.00 73.00 113 GLN A CA 1
ATOM 915 C C . GLN A 1 113 ? -11.231 8.771 28.930 1.00 73.00 113 GLN A C 1
ATOM 917 O O . GLN A 1 113 ? -10.970 7.663 29.404 1.00 73.00 113 GLN A O 1
ATOM 922 N N . LYS A 1 114 ? -10.797 9.905 29.494 1.00 61.66 114 LYS A N 1
ATOM 923 C CA . LYS A 1 114 ? -10.224 9.925 30.845 1.00 61.66 114 LYS A CA 1
ATOM 924 C C . LYS A 1 114 ? -11.301 9.406 31.799 1.00 61.66 114 LYS A C 1
ATOM 926 O O . LYS A 1 114 ? -12.347 10.034 31.923 1.00 61.66 114 LYS A O 1
ATOM 931 N N . ARG A 1 115 ? -11.055 8.274 32.463 1.00 56.53 115 ARG A N 1
ATOM 932 C CA . ARG A 1 115 ? -11.820 7.932 33.665 1.00 56.53 115 ARG A CA 1
ATOM 933 C C . ARG A 1 115 ? -11.448 8.967 34.720 1.00 56.53 115 ARG A C 1
ATOM 935 O O . ARG A 1 115 ? -10.266 9.108 35.028 1.00 56.53 115 ARG A O 1
ATOM 942 N N . GLU A 1 116 ? -12.426 9.709 35.221 1.00 57.16 116 GLU A N 1
ATOM 943 C CA . GLU A 1 116 ? -12.246 10.439 36.471 1.00 57.16 116 GLU A CA 1
ATOM 944 C C . GLU A 1 116 ? -11.985 9.395 37.562 1.00 57.16 116 GLU A C 1
ATOM 946 O O . GLU A 1 116 ? -12.747 8.436 37.712 1.00 57.16 116 GLU A O 1
ATOM 951 N N . SER A 1 117 ? -10.840 9.509 38.235 1.00 49.97 117 SER A N 1
ATOM 952 C CA . SER A 1 117 ? -10.563 8.702 39.421 1.00 49.97 117 SER A CA 1
ATOM 953 C C . SER A 1 117 ? -11.527 9.131 40.534 1.00 49.97 117 SER A C 1
ATOM 955 O O . SER A 1 117 ? -11.722 10.339 40.683 1.00 49.97 117 SER A O 1
ATOM 957 N N . PRO A 1 118 ? -12.125 8.186 41.282 1.00 61.56 118 PRO A N 1
ATOM 958 C CA . PRO A 1 118 ? -12.935 8.505 42.455 1.00 61.56 118 PRO A CA 1
ATOM 959 C C . PRO A 1 118 ? -12.113 9.163 43.569 1.00 61.56 118 PRO A C 1
ATOM 961 O O . PRO A 1 118 ? -10.888 8.897 43.645 1.00 61.56 118 PRO A O 1
#

Secondary structure (DSSP, 8-state):
-HHHHHHHHHHHHHHHHHH-S-----------HHHHHHHHHHHHHHHHTTPPP--HHHHHTSGGGG---SS---SSHHHHHHHHHTT--S-SS-GGG-HHHHHHHHHHTT-SPPPPP-

Sequence (118 aa):
MDTLWDGIVFYDQIAQNNLHRDIRHVLLLHENDMAALFLGSLIDRIRERGWTIIDPVRAYEDPISKMVPKTLLLQQGHVMALAVDAGYAGPTGTQWEDTRELKKFVESRRVFQKRESP

Foldseek 3Di:
DCQVVVLVVVLQVLCCPQVVDRALDDDDDDDDPVCVVCVVVVVVVCVVVVHDDDDVVVRCPTCLVVDDAPDPDDDLDSSLSNSVSSPDDDDSGDPCPDPVSVVVVCVVVPVDDDDDDD

Radius of gyration: 17.2 Å; chains: 1; bounding box: 36×31×58 Å

pLDDT: mean 90.14, std 8.34, range [49.97, 96.75]